Protein AF-A0A1U7DJP5-F1 (afdb_monomer_lite)

Structure (mmCIF, N/CA/C/O backbone):
data_AF-A0A1U7DJP5-F1
#
_entry.id   AF-A0A1U7DJP5-F1
#
loop_
_atom_site.group_PDB
_atom_site.id
_atom_site.type_symbol
_atom_site.label_atom_id
_atom_site.label_alt_id
_atom_site.label_comp_id
_atom_site.label_asym_id
_atom_site.label_entity_id
_atom_site.label_seq_id
_atom_site.pdbx_PDB_ins_code
_atom_site.Cartn_x
_atom_site.Cartn_y
_atom_site.Cartn_z
_atom_site.occupancy
_atom_site.B_iso_or_equiv
_atom_site.auth_seq_id
_atom_site.auth_comp_id
_atom_site.auth_asym_id
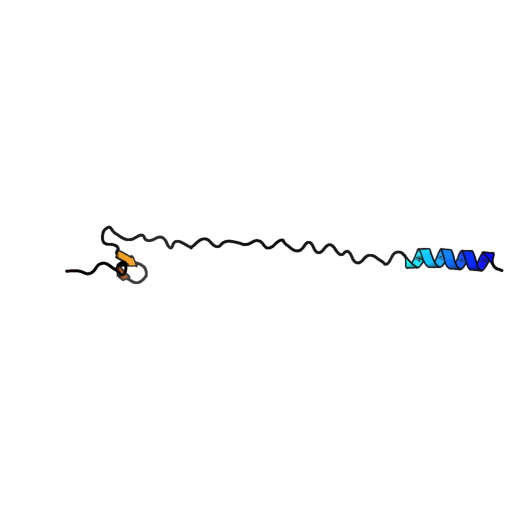_atom_site.auth_atom_id
_atom_site.pdbx_PDB_model_num
ATOM 1 N N . MET A 1 1 ? 60.299 -11.039 -58.449 1.00 59.50 1 MET A N 1
ATOM 2 C CA . MET A 1 1 ? 59.674 -9.924 -57.701 1.00 59.50 1 MET A CA 1
ATOM 3 C C . MET A 1 1 ? 58.269 -10.247 -57.188 1.00 59.50 1 MET A C 1
ATOM 5 O O . MET A 1 1 ? 57.872 -9.679 -56.186 1.00 59.50 1 MET A O 1
ATOM 9 N N . GLU A 1 2 ? 57.549 -11.193 -57.803 1.00 68.62 2 GLU A N 1
ATOM 10 C CA . GLU A 1 2 ? 56.217 -11.649 -57.357 1.00 68.62 2 GLU A CA 1
ATOM 11 C C . GLU A 1 2 ? 56.226 -12.416 -56.015 1.00 68.62 2 GLU A C 1
ATOM 13 O O . GLU A 1 2 ? 55.285 -12.313 -55.236 1.00 68.62 2 GLU A O 1
ATOM 18 N N . ILE A 1 3 ? 57.281 -13.192 -55.718 1.00 72.88 3 ILE A N 1
ATOM 19 C CA . ILE A 1 3 ? 57.336 -14.063 -54.523 1.00 72.88 3 ILE A CA 1
ATOM 20 C C . ILE A 1 3 ? 57.492 -13.242 -53.234 1.00 72.88 3 ILE A C 1
ATOM 22 O O . ILE A 1 3 ? 56.746 -13.458 -52.282 1.00 72.88 3 ILE A O 1
ATOM 26 N N . GLU A 1 4 ? 58.379 -12.244 -53.236 1.00 70.69 4 GLU A N 1
ATOM 27 C CA . GLU A 1 4 ? 58.610 -11.354 -52.088 1.00 70.69 4 GLU A CA 1
ATOM 28 C C . GLU A 1 4 ? 57.347 -10.559 -51.715 1.00 70.69 4 GLU A C 1
ATOM 30 O O . GLU A 1 4 ? 56.988 -10.447 -50.544 1.00 70.69 4 GLU A O 1
ATOM 35 N N . MET A 1 5 ? 56.604 -10.071 -52.718 1.00 70.75 5 MET A N 1
ATOM 36 C CA . MET A 1 5 ? 55.354 -9.339 -52.493 1.00 70.75 5 MET A CA 1
ATOM 37 C C . MET A 1 5 ? 54.236 -10.254 -51.969 1.00 70.75 5 MET A C 1
ATOM 39 O O . MET A 1 5 ? 53.415 -9.820 -51.161 1.00 70.75 5 MET A O 1
ATOM 43 N N . ARG A 1 6 ? 54.229 -11.539 -52.356 1.00 72.19 6 ARG A N 1
ATOM 44 C CA . ARG A 1 6 ? 53.289 -12.532 -51.812 1.00 72.19 6 ARG A CA 1
ATOM 45 C C . ARG A 1 6 ? 53.575 -12.850 -50.347 1.00 72.19 6 ARG A C 1
ATOM 47 O O . ARG A 1 6 ? 52.613 -12.959 -49.599 1.00 72.19 6 ARG A O 1
ATOM 54 N N . ILE A 1 7 ? 54.844 -12.934 -49.935 1.00 72.19 7 ILE A N 1
ATOM 55 C CA . ILE A 1 7 ? 55.244 -13.158 -48.531 1.00 72.19 7 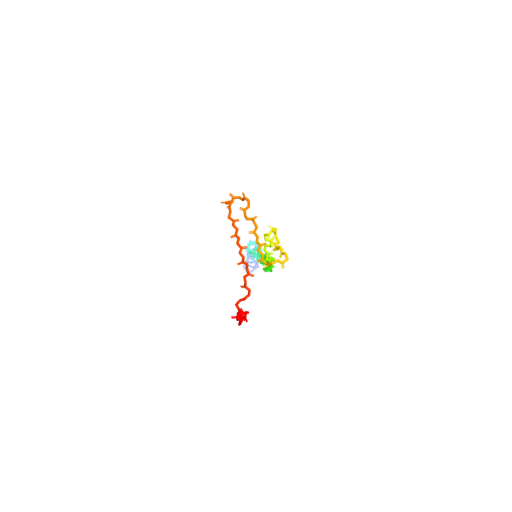ILE A CA 1
ATOM 56 C C . ILE A 1 7 ? 54.870 -11.951 -47.653 1.00 72.19 7 ILE A C 1
ATOM 58 O O . ILE A 1 7 ? 54.358 -12.127 -46.547 1.00 72.19 7 ILE A O 1
ATOM 62 N N . LEU A 1 8 ? 55.048 -10.724 -48.157 1.00 72.88 8 LEU A N 1
ATOM 63 C CA . LEU A 1 8 ? 54.662 -9.506 -47.437 1.00 72.88 8 LEU A CA 1
ATOM 64 C C . LEU A 1 8 ? 53.140 -9.425 -47.208 1.00 72.88 8 LEU A C 1
ATOM 66 O O . LEU A 1 8 ? 52.691 -9.091 -46.112 1.00 72.88 8 LEU A O 1
ATOM 70 N N . MET A 1 9 ? 52.339 -9.762 -48.222 1.00 66.81 9 MET A N 1
ATOM 71 C CA . MET A 1 9 ? 50.876 -9.655 -48.151 1.00 66.81 9 MET A CA 1
ATOM 72 C C . MET A 1 9 ? 50.222 -10.770 -47.314 1.00 66.81 9 MET A C 1
ATOM 74 O O . MET A 1 9 ? 49.223 -10.511 -46.636 1.00 66.81 9 MET A O 1
ATOM 78 N N . THR A 1 10 ? 50.787 -11.987 -47.278 1.00 66.44 10 THR A N 1
ATOM 79 C CA . THR A 1 10 ? 50.340 -13.044 -46.344 1.00 66.44 10 THR A CA 1
ATOM 80 C C . THR A 1 10 ? 50.810 -12.801 -44.910 1.00 66.44 10 THR A C 1
ATOM 82 O O . THR A 1 10 ? 50.061 -13.071 -43.974 1.00 66.44 10 THR A O 1
ATOM 85 N N . GLY A 1 11 ? 52.004 -12.235 -44.708 1.00 64.88 11 GLY A N 1
ATOM 86 C CA . GLY A 1 11 ? 52.481 -11.846 -43.377 1.00 64.88 11 GLY A CA 1
ATOM 87 C C . GLY A 1 11 ? 51.657 -10.713 -42.758 1.00 64.88 11 GLY A C 1
ATOM 88 O O . GLY A 1 11 ? 51.311 -10.766 -41.578 1.00 64.88 11 GLY A O 1
ATOM 89 N N . LEU A 1 12 ? 51.274 -9.716 -43.564 1.00 64.44 12 LEU A N 1
ATOM 90 C CA . LEU A 1 12 ? 50.462 -8.591 -43.104 1.00 64.44 12 LEU A CA 1
ATOM 91 C C . LEU A 1 12 ? 49.041 -9.027 -42.728 1.00 64.44 12 LEU A C 1
ATOM 93 O O . LEU A 1 12 ? 48.554 -8.626 -41.679 1.00 64.44 12 LEU A O 1
ATOM 97 N N . THR A 1 13 ? 48.397 -9.897 -43.512 1.00 60.62 13 THR A N 1
ATOM 98 C CA . THR A 1 13 ? 47.034 -10.386 -43.219 1.00 60.62 13 THR A CA 1
ATOM 99 C C . THR A 1 13 ? 46.938 -11.203 -41.921 1.00 60.62 13 THR A C 1
ATOM 101 O O . THR A 1 13 ? 45.914 -11.130 -41.243 1.00 60.62 13 THR A O 1
ATOM 104 N N . LEU A 1 14 ? 48.008 -11.893 -41.504 1.00 61.53 14 LEU A N 1
ATOM 105 C CA . LEU A 1 14 ? 48.072 -12.589 -40.208 1.00 61.53 14 LEU A CA 1
ATOM 106 C C . LEU A 1 14 ? 48.220 -11.637 -39.003 1.00 61.53 14 LEU A C 1
ATOM 108 O O . LEU A 1 14 ? 47.762 -11.972 -37.913 1.00 61.53 14 LEU A O 1
ATOM 112 N N . LEU A 1 15 ? 48.808 -10.448 -39.181 1.00 59.41 15 LEU A N 1
ATOM 113 C CA . LEU A 1 15 ? 49.013 -9.465 -38.103 1.00 59.41 15 LEU A CA 1
ATOM 114 C C . LEU A 1 15 ? 47.773 -8.605 -37.804 1.00 59.41 15 LEU A C 1
ATOM 116 O O . LEU A 1 15 ? 47.596 -8.167 -36.672 1.00 59.41 15 LEU A O 1
ATOM 120 N N . ILE A 1 16 ? 46.898 -8.380 -38.790 1.00 60.31 16 ILE A N 1
ATOM 121 C CA . ILE A 1 16 ? 45.654 -7.595 -38.626 1.00 60.31 16 ILE A CA 1
ATOM 122 C C . ILE A 1 16 ? 44.447 -8.449 -38.196 1.00 60.31 16 ILE A C 1
ATOM 124 O O . ILE A 1 16 ? 43.469 -7.905 -37.686 1.00 60.31 16 ILE A O 1
ATOM 128 N N . GLY A 1 17 ? 44.502 -9.777 -38.357 1.00 56.31 17 GLY A N 1
ATOM 129 C CA . GLY A 1 17 ? 43.393 -10.694 -38.053 1.00 56.31 17 GLY A CA 1
ATOM 130 C C . GLY A 1 17 ? 43.136 -10.977 -36.564 1.00 56.31 17 GLY A C 1
ATOM 131 O O . GLY A 1 17 ? 42.158 -11.643 -36.238 1.00 56.31 17 GLY A O 1
ATOM 132 N N . SER A 1 18 ? 43.979 -10.490 -35.650 1.00 57.22 18 SER A N 1
ATOM 133 C CA . SER A 1 18 ? 43.898 -10.787 -34.208 1.00 57.22 18 SER A CA 1
ATOM 134 C C . SER A 1 18 ? 43.124 -9.752 -33.379 1.00 57.22 18 SER A C 1
ATOM 136 O O . SER A 1 18 ? 42.820 -10.014 -32.218 1.00 57.22 18 SER A O 1
ATOM 138 N N . TYR A 1 19 ? 42.741 -8.609 -33.958 1.00 59.94 19 TYR A N 1
ATOM 139 C CA . TYR A 1 19 ? 41.990 -7.556 -33.251 1.00 59.94 19 TYR A CA 1
ATOM 140 C C . TYR A 1 19 ? 40.467 -7.618 -33.470 1.00 59.94 19 TYR A C 1
ATOM 142 O O . TYR A 1 19 ? 39.734 -6.730 -33.039 1.00 59.94 19 TYR A O 1
ATOM 150 N N . GLY A 1 20 ? 39.972 -8.668 -34.132 1.00 60.91 20 GLY A N 1
ATOM 151 C CA . GLY A 1 20 ? 38.570 -8.824 -34.518 1.00 60.91 20 GLY A CA 1
ATOM 152 C C . GLY A 1 20 ? 37.794 -9.827 -33.669 1.00 60.91 20 GLY A C 1
ATOM 153 O O . GLY A 1 20 ? 37.395 -10.866 -34.179 1.00 60.91 20 GLY A O 1
ATOM 154 N N . ALA A 1 21 ? 37.535 -9.511 -32.401 1.00 54.91 21 ALA A N 1
ATOM 155 C CA . ALA A 1 21 ? 36.409 -10.091 -31.668 1.00 54.91 21 ALA A CA 1
ATOM 156 C C . ALA A 1 21 ? 36.024 -9.172 -30.498 1.00 54.91 21 ALA A C 1
ATOM 158 O O . ALA A 1 21 ? 36.564 -9.322 -29.400 1.00 54.91 21 ALA A O 1
ATOM 159 N N . PRO A 1 22 ? 35.094 -8.213 -30.672 1.00 54.03 22 PRO A N 1
ATOM 160 C CA . PRO A 1 22 ? 34.399 -7.695 -29.509 1.00 54.03 22 PRO A CA 1
ATOM 161 C C . PRO A 1 22 ? 33.638 -8.878 -28.905 1.00 54.03 22 PRO A C 1
ATOM 163 O O . PRO A 1 22 ? 32.818 -9.508 -29.574 1.00 54.03 22 PRO A O 1
ATOM 166 N N . ALA A 1 23 ? 33.959 -9.211 -27.657 1.00 55.75 23 ALA A N 1
ATOM 167 C CA . ALA A 1 23 ? 33.282 -10.221 -26.860 1.00 55.75 23 ALA A CA 1
ATOM 168 C C . ALA A 1 23 ? 31.815 -9.812 -26.633 1.00 55.75 23 ALA A C 1
ATOM 170 O O . ALA A 1 23 ? 31.434 -9.278 -25.595 1.00 55.75 23 ALA A O 1
ATOM 171 N N . LEU A 1 24 ? 30.980 -10.039 -27.644 1.00 61.94 24 LEU A N 1
ATOM 172 C CA . LEU A 1 24 ? 29.531 -9.990 -27.564 1.00 61.94 24 LEU A CA 1
ATOM 173 C C . LEU A 1 24 ? 29.055 -11.288 -26.916 1.00 61.94 24 LEU A C 1
ATOM 175 O O . 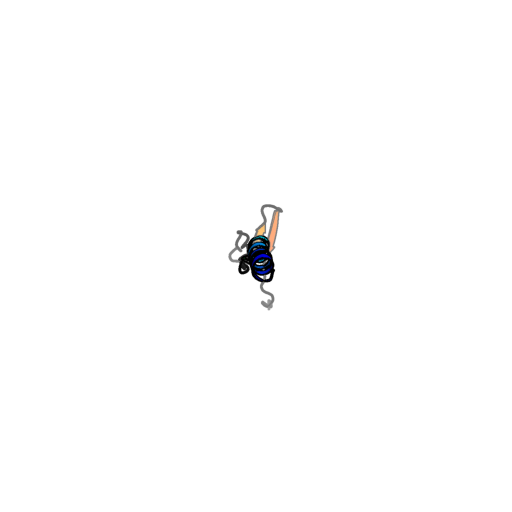LEU A 1 24 ? 28.687 -12.247 -27.582 1.00 61.94 24 LEU A O 1
ATOM 179 N N . ALA A 1 25 ? 29.055 -11.299 -25.590 1.00 56.03 25 ALA A N 1
ATOM 180 C CA . ALA A 1 25 ? 28.167 -12.156 -24.818 1.00 56.03 25 ALA A CA 1
ATOM 181 C C . ALA A 1 25 ? 27.713 -11.391 -23.572 1.00 56.03 25 ALA A C 1
ATOM 183 O O . ALA A 1 25 ? 27.926 -11.803 -22.434 1.00 56.03 25 ALA A O 1
ATOM 184 N N . ALA A 1 26 ? 27.087 -10.234 -23.800 1.00 61.12 26 ALA A N 1
ATOM 185 C CA . ALA A 1 26 ? 26.190 -9.647 -22.822 1.00 61.12 26 ALA A CA 1
ATOM 186 C C . ALA A 1 26 ? 25.008 -10.613 -22.663 1.00 61.12 26 ALA A C 1
ATOM 188 O O . ALA A 1 26 ? 24.052 -10.584 -23.437 1.00 61.12 26 ALA A O 1
ATOM 189 N N . VAL A 1 27 ? 25.108 -11.525 -21.696 1.00 64.50 27 VAL A N 1
ATOM 190 C CA . VAL A 1 27 ? 23.978 -12.339 -21.255 1.00 64.50 27 VAL A CA 1
ATOM 191 C C . VAL A 1 27 ? 22.978 -11.369 -20.636 1.00 64.50 27 VAL A C 1
ATOM 193 O O . VAL A 1 27 ? 23.148 -10.915 -19.507 1.00 64.50 27 VAL A O 1
ATOM 196 N N . ALA A 1 28 ? 21.970 -10.986 -21.417 1.00 64.38 28 ALA A N 1
ATOM 197 C CA . ALA A 1 28 ? 20.826 -10.251 -20.914 1.00 64.38 28 ALA A CA 1
ATOM 198 C C . ALA A 1 28 ? 20.200 -11.087 -19.785 1.00 64.38 28 ALA A C 1
ATOM 200 O O . ALA A 1 28 ? 19.876 -12.255 -20.026 1.00 64.38 28 ALA A O 1
ATOM 201 N N . PRO A 1 29 ? 20.043 -10.555 -18.558 1.00 66.19 29 PRO A N 1
ATOM 202 C CA . PRO A 1 29 ? 19.301 -11.270 -17.539 1.00 66.19 29 PRO A CA 1
ATOM 203 C C . PRO A 1 29 ? 17.872 -11.403 -18.060 1.00 66.19 29 PRO A C 1
ATOM 205 O O . PRO A 1 29 ? 17.165 -10.410 -18.231 1.00 66.19 29 PRO A O 1
ATOM 208 N N . ILE A 1 30 ? 17.476 -12.638 -18.374 1.00 74.12 30 ILE A N 1
ATOM 209 C CA . ILE A 1 30 ? 16.089 -12.995 -18.656 1.00 74.12 30 ILE A CA 1
ATOM 210 C C . ILE A 1 30 ? 15.305 -12.478 -17.453 1.00 74.12 30 ILE A C 1
ATOM 212 O O . ILE A 1 30 ? 15.554 -12.911 -16.329 1.00 74.12 30 ILE A O 1
ATOM 216 N N . GLY A 1 31 ? 14.483 -11.455 -17.689 1.00 68.62 31 GLY A N 1
ATOM 217 C CA . GLY A 1 31 ? 13.908 -10.616 -16.649 1.00 68.62 31 GLY A CA 1
ATOM 218 C C . GLY A 1 31 ? 13.326 -11.440 -15.508 1.00 68.62 31 GLY A C 1
ATOM 219 O O . GLY A 1 31 ? 12.334 -12.147 -15.682 1.00 68.62 31 GLY A O 1
ATOM 220 N N . SER A 1 32 ? 13.941 -11.328 -14.331 1.00 72.44 32 SER A N 1
ATOM 221 C CA . SER A 1 32 ? 13.362 -11.815 -13.087 1.00 72.44 32 SER A CA 1
ATOM 222 C C . SER A 1 32 ? 12.110 -10.997 -12.798 1.00 72.44 32 SER A C 1
ATOM 224 O O . SER A 1 32 ? 12.182 -9.900 -12.243 1.00 72.44 32 SER A O 1
ATOM 226 N N . PHE A 1 33 ? 10.949 -11.528 -13.173 1.00 72.38 33 PHE A N 1
ATOM 227 C CA . PHE A 1 33 ? 9.668 -11.053 -12.670 1.00 72.38 33 PHE A CA 1
ATOM 228 C C . PHE A 1 33 ? 9.587 -11.419 -11.187 1.00 72.38 33 PHE A C 1
ATOM 230 O O . PHE A 1 33 ? 9.064 -12.466 -10.810 1.00 72.38 33 PHE A O 1
ATOM 237 N N . VAL A 1 34 ? 10.141 -10.563 -10.326 1.00 76.44 34 VAL A N 1
ATOM 238 C CA . VAL A 1 34 ? 9.866 -10.627 -8.892 1.00 76.44 34 VAL A CA 1
ATOM 239 C C . VAL A 1 34 ? 8.404 -10.240 -8.719 1.00 76.44 34 VAL A C 1
ATOM 241 O O . VAL A 1 34 ? 8.040 -9.066 -8.704 1.00 76.44 34 VAL A O 1
ATOM 244 N N . SER A 1 35 ? 7.545 -11.254 -8.634 1.00 76.38 35 SER A N 1
ATOM 245 C CA . SER A 1 35 ? 6.181 -11.077 -8.161 1.00 76.38 35 SER A CA 1
ATOM 246 C C . SER A 1 35 ? 6.264 -10.735 -6.677 1.00 76.38 35 S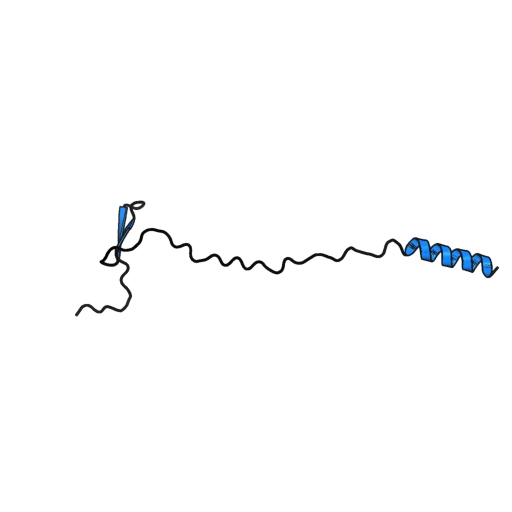ER A C 1
ATOM 248 O O . SER A 1 35 ? 6.447 -11.608 -5.827 1.00 76.38 35 SER A O 1
ATOM 250 N N . ALA A 1 36 ? 6.197 -9.442 -6.362 1.00 74.75 36 ALA A N 1
ATOM 251 C CA . ALA A 1 36 ? 5.930 -8.995 -5.008 1.00 74.75 36 ALA A CA 1
ATOM 252 C C . ALA A 1 36 ? 4.502 -9.440 -4.670 1.00 74.75 36 ALA A C 1
ATOM 254 O O . ALA A 1 36 ? 3.527 -8.798 -5.063 1.00 74.75 36 ALA A O 1
ATOM 255 N N . GLY A 1 37 ? 4.378 -10.588 -4.000 1.00 72.69 37 GLY A N 1
ATOM 256 C CA . GLY A 1 37 ? 3.103 -11.027 -3.445 1.00 72.69 37 GLY A CA 1
ATOM 257 C C . GLY A 1 37 ? 2.512 -9.921 -2.561 1.00 72.69 37 GLY A C 1
ATOM 258 O O . GLY A 1 37 ? 3.268 -9.124 -1.995 1.00 72.69 37 GLY A O 1
ATOM 259 N N . PRO A 1 38 ? 1.177 -9.830 -2.444 1.00 70.44 38 PRO A N 1
ATOM 260 C CA . PRO A 1 38 ? 0.553 -8.811 -1.615 1.00 70.44 38 PRO A CA 1
ATOM 261 C C . PRO A 1 38 ? 1.115 -8.917 -0.196 1.00 70.44 38 PRO A C 1
ATOM 263 O O . PRO A 1 38 ? 0.979 -9.951 0.459 1.00 70.44 38 PRO A O 1
ATOM 266 N N . VAL A 1 39 ? 1.775 -7.849 0.262 1.00 71.81 39 VAL A N 1
ATOM 267 C CA . VAL A 1 39 ? 2.262 -7.728 1.637 1.00 71.81 39 VAL A CA 1
ATOM 268 C C . VAL A 1 39 ? 1.028 -7.679 2.522 1.00 71.81 39 VAL A C 1
ATOM 270 O O . VAL A 1 39 ? 0.402 -6.635 2.704 1.00 71.81 39 VAL A O 1
ATOM 273 N N . TYR A 1 40 ? 0.619 -8.847 3.011 1.00 58.88 40 TYR A N 1
ATOM 274 C CA . TYR A 1 40 ? -0.507 -8.956 3.915 1.00 58.88 40 TYR A CA 1
ATOM 275 C C . TYR A 1 40 ? -0.060 -8.357 5.243 1.00 58.88 40 TYR A C 1
ATOM 277 O O . TYR A 1 40 ? 0.665 -8.978 6.021 1.00 58.88 40 TYR A O 1
ATOM 285 N N . HIS A 1 41 ? -0.432 -7.103 5.477 1.00 68.50 41 HIS A N 1
ATOM 286 C CA . HIS A 1 41 ? -0.222 -6.471 6.765 1.00 68.50 41 HIS A CA 1
ATOM 287 C C . HIS A 1 41 ? -0.980 -7.299 7.811 1.00 68.50 41 HIS A C 1
ATOM 289 O O . HIS A 1 41 ? -2.205 -7.428 7.760 1.00 68.50 41 HIS A O 1
ATOM 295 N N . GLY A 1 42 ? -0.240 -7.932 8.724 1.00 69.56 42 GLY A N 1
ATOM 296 C CA . GLY A 1 42 ? -0.824 -8.680 9.830 1.00 69.56 42 GLY A CA 1
ATOM 297 C C . GLY A 1 42 ? -1.735 -7.779 10.664 1.00 69.56 42 GLY A C 1
ATOM 298 O O . GLY A 1 42 ? -1.453 -6.598 10.854 1.00 69.56 42 GLY A O 1
ATOM 299 N N . GLY A 1 43 ? -2.841 -8.331 11.160 1.00 74.31 43 GLY A N 1
ATOM 300 C CA . GLY A 1 43 ? -3.772 -7.573 11.997 1.00 74.31 43 GLY A CA 1
ATOM 301 C C . GLY A 1 43 ? -5.142 -8.212 12.141 1.00 74.31 43 GLY A C 1
ATOM 302 O O . GLY A 1 43 ? -5.738 -8.092 13.206 1.00 74.31 43 GLY A O 1
ATOM 303 N N . GLY A 1 44 ? -5.605 -8.917 11.102 1.00 81.00 44 GLY A N 1
ATOM 304 C CA . GLY A 1 44 ? -6.906 -9.585 11.078 1.00 81.00 44 GLY A CA 1
ATOM 305 C C . GLY A 1 44 ? -8.091 -8.646 11.345 1.00 81.00 44 GLY A C 1
ATOM 306 O O . GLY A 1 44 ? -7.952 -7.501 11.776 1.00 81.00 44 GLY A O 1
ATOM 307 N N . LEU A 1 45 ? -9.290 -9.147 11.085 1.00 84.81 45 LEU A N 1
ATOM 308 C CA . LEU A 1 45 ? -10.524 -8.532 11.560 1.00 84.81 45 LEU A CA 1
ATOM 309 C C . LEU A 1 45 ? -11.086 -9.417 12.677 1.00 84.81 45 LEU A C 1
ATOM 311 O O . LEU A 1 45 ? -10.889 -10.633 12.665 1.00 84.81 45 LEU A O 1
ATOM 315 N N . ASN A 1 46 ? -11.785 -8.827 13.642 1.00 87.06 46 ASN A N 1
ATOM 316 C CA . ASN A 1 46 ? -12.562 -9.579 14.622 1.00 87.06 46 ASN A CA 1
ATOM 317 C C . ASN A 1 46 ? -13.786 -10.249 13.952 1.00 87.06 46 ASN A C 1
ATOM 319 O O . ASN A 1 46 ? -14.023 -10.103 12.751 1.00 87.06 46 ASN A O 1
ATOM 323 N N . ARG A 1 47 ? -14.604 -10.961 14.740 1.00 83.25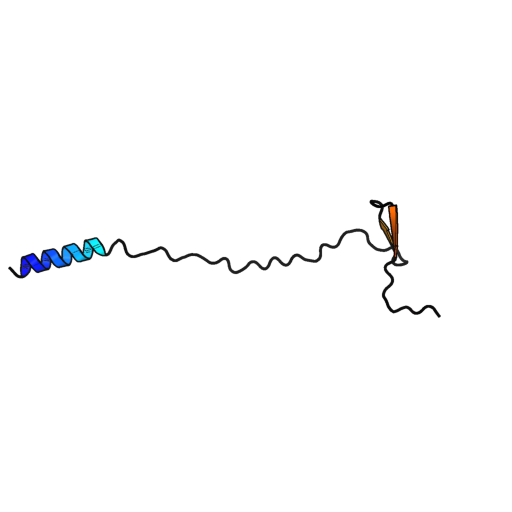 47 ARG A N 1
ATOM 324 C CA . ARG A 1 47 ? -15.829 -11.629 14.247 1.00 83.25 47 ARG A CA 1
ATOM 325 C C . ARG A 1 47 ? -16.836 -10.674 13.593 1.00 83.25 47 ARG A C 1
ATOM 327 O O . ARG A 1 47 ? -17.673 -11.116 12.818 1.00 83.25 47 ARG A O 1
ATOM 334 N N . GLU A 1 48 ? -16.748 -9.385 13.896 1.00 85.44 48 GLU A N 1
ATOM 335 C CA . GLU A 1 48 ? -17.622 -8.333 13.374 1.00 85.44 48 GLU A CA 1
ATOM 336 C C . GLU A 1 48 ? -17.051 -7.669 12.108 1.00 85.44 48 GLU A C 1
ATOM 338 O O . GLU A 1 48 ? -17.721 -6.847 11.485 1.00 85.44 48 GLU A O 1
ATOM 343 N N . GLY A 1 49 ? -15.826 -8.021 11.701 1.00 87.62 49 GLY A N 1
ATOM 344 C CA . GLY A 1 49 ? -15.158 -7.407 10.556 1.00 87.62 49 GLY A CA 1
ATOM 345 C C . GLY A 1 49 ? -14.393 -6.122 10.891 1.00 87.62 49 GLY A C 1
ATOM 346 O O . GLY A 1 49 ? -14.165 -5.314 9.993 1.00 87.62 49 GLY A O 1
ATOM 347 N N . CYS A 1 50 ? -14.000 -5.906 12.150 1.00 89.56 50 CYS A N 1
ATOM 348 C CA . CYS A 1 50 ? -13.325 -4.686 12.601 1.00 89.56 50 CYS A CA 1
ATOM 349 C C . CYS A 1 50 ? -11.908 -4.930 13.160 1.00 89.56 50 CYS A C 1
ATOM 351 O O . CYS A 1 50 ? -11.590 -6.018 13.638 1.00 89.56 50 CYS A O 1
ATOM 353 N N . HIS A 1 51 ? -11.047 -3.914 13.092 1.00 90.31 51 HIS A N 1
ATOM 354 C CA . HIS A 1 51 ? -9.626 -3.941 13.432 1.00 90.31 51 HIS A CA 1
ATOM 355 C C . HIS A 1 51 ? -9.263 -2.802 14.396 1.00 90.31 51 HIS A C 1
ATOM 357 O O . HIS A 1 51 ? -9.640 -1.650 14.180 1.00 90.31 51 HIS A O 1
ATOM 363 N N . ASN A 1 52 ? -8.490 -3.128 15.435 1.00 89.88 52 ASN A N 1
ATOM 364 C CA . ASN A 1 52 ? -7.926 -2.160 16.378 1.00 89.88 52 ASN A CA 1
ATOM 365 C C . ASN A 1 52 ? -6.506 -1.767 15.939 1.00 89.88 52 ASN A C 1
ATOM 367 O O . ASN A 1 52 ? -5.567 -2.540 16.151 1.00 89.88 52 ASN A O 1
ATOM 371 N N . ASP A 1 53 ? -6.336 -0.563 15.383 1.00 87.31 53 ASP A N 1
ATOM 372 C CA . ASP A 1 53 ? -5.018 -0.000 15.070 1.00 87.31 53 ASP A CA 1
ATOM 373 C C . ASP A 1 53 ? -4.410 0.577 16.356 1.00 87.31 53 ASP A C 1
ATOM 375 O O . ASP A 1 53 ? -4.614 1.736 16.718 1.00 87.31 53 ASP A O 1
ATOM 379 N N . ARG A 1 54 ? -3.629 -0.248 17.061 1.00 86.56 54 ARG A N 1
ATOM 380 C CA . ARG A 1 54 ? -2.936 0.160 18.296 1.00 86.56 54 ARG A CA 1
ATOM 381 C C . ARG A 1 54 ? -1.862 1.221 18.065 1.00 86.56 54 ARG A C 1
ATOM 383 O O . ARG A 1 54 ? -1.481 1.896 19.013 1.00 86.56 54 ARG A O 1
ATOM 390 N N . LYS A 1 55 ? -1.362 1.363 16.835 1.00 86.38 55 LYS A N 1
ATOM 391 C CA . LYS A 1 55 ? -0.335 2.353 16.502 1.00 86.38 55 LYS A CA 1
ATOM 392 C C . LYS A 1 55 ? -0.936 3.753 16.419 1.00 86.38 55 LYS A C 1
ATOM 394 O O . LYS A 1 55 ? -0.275 4.714 16.795 1.00 86.38 55 LYS A O 1
ATOM 399 N N . ARG A 1 56 ? -2.170 3.863 15.924 1.00 85.19 56 ARG A N 1
ATOM 400 C CA . ARG A 1 56 ? -2.894 5.139 15.808 1.00 85.19 56 ARG A CA 1
ATOM 401 C C . ARG A 1 56 ? -3.962 5.354 16.876 1.00 85.19 56 ARG A C 1
ATOM 403 O O . ARG A 1 56 ? -4.496 6.451 16.969 1.00 85.19 56 ARG A O 1
ATOM 410 N N . GLY A 1 57 ? -4.270 4.333 17.674 1.00 91.31 57 GLY A N 1
ATOM 411 C CA . GLY A 1 57 ? -5.350 4.381 18.658 1.00 91.31 57 GLY A CA 1
ATOM 412 C C . GLY A 1 57 ? -6.739 4.440 18.016 1.00 91.31 57 GLY A C 1
ATOM 413 O O . GLY A 1 57 ? -7.660 4.992 18.608 1.00 91.31 57 GLY A O 1
ATOM 414 N N . THR A 1 58 ? -6.894 3.914 16.798 1.00 89.56 58 THR A N 1
ATOM 415 C CA . THR A 1 58 ? -8.137 3.991 16.016 1.00 89.56 58 THR A CA 1
ATOM 416 C C . THR A 1 58 ? -8.792 2.620 15.840 1.00 89.56 58 THR A C 1
ATOM 418 O O . THR A 1 58 ? -8.142 1.576 15.921 1.00 89.56 58 THR A O 1
ATOM 421 N N . TYR A 1 59 ? -10.104 2.616 15.585 1.00 90.50 59 TYR A N 1
ATOM 422 C CA . TYR A 1 59 ? -10.898 1.407 15.348 1.00 90.50 59 TYR A CA 1
ATOM 423 C C . TYR A 1 59 ? -11.574 1.473 13.978 1.00 90.50 59 TYR A C 1
ATOM 425 O O . TYR A 1 59 ? -12.303 2.421 13.682 1.00 90.50 59 TYR A O 1
ATOM 433 N N . HIS A 1 60 ? -11.325 0.475 13.132 1.00 90.06 60 HIS A N 1
ATOM 434 C CA . HIS A 1 60 ? -11.750 0.470 11.733 1.00 90.06 60 HIS A CA 1
ATOM 435 C C . HIS A 1 60 ? -12.605 -0.753 11.425 1.00 90.06 60 HIS A C 1
ATOM 437 O O . HIS A 1 60 ? -12.174 -1.872 11.672 1.00 90.06 60 HIS A O 1
ATOM 443 N N . CYS A 1 61 ? -13.778 -0.569 10.824 1.00 89.62 61 CYS A N 1
ATOM 444 C CA . CYS A 1 61 ? -14.631 -1.675 10.391 1.00 89.62 61 CYS A CA 1
ATOM 445 C C . CYS A 1 61 ? -14.624 -1.809 8.868 1.00 89.62 61 CYS A C 1
ATOM 447 O O . CYS A 1 61 ? -14.908 -0.854 8.149 1.00 89.62 61 CYS A O 1
ATOM 449 N N . HIS A 1 62 ? -14.337 -3.011 8.375 1.00 85.44 62 HIS A N 1
ATOM 450 C CA . HIS A 1 62 ? -14.299 -3.326 6.954 1.00 85.44 62 HIS A CA 1
ATOM 451 C C . HIS A 1 62 ? -15.629 -3.959 6.530 1.00 85.44 62 HIS A C 1
ATOM 453 O O . HIS A 1 62 ? -15.783 -5.180 6.457 1.00 85.44 62 HIS A O 1
ATOM 459 N N . ARG A 1 63 ? -16.635 -3.120 6.268 1.00 73.75 63 ARG A N 1
ATOM 460 C CA . ARG A 1 63 ? -17.915 -3.588 5.726 1.00 73.75 63 ARG A CA 1
ATOM 461 C C . ARG A 1 63 ? -17.748 -3.865 4.232 1.00 73.75 63 ARG A C 1
ATOM 463 O O . ARG A 1 63 ? -17.333 -2.981 3.490 1.00 73.75 63 ARG A O 1
ATOM 470 N N . LYS A 1 64 ? -18.103 -5.071 3.773 1.00 66.94 64 LYS A N 1
ATOM 471 C CA . LYS A 1 64 ? -18.245 -5.320 2.331 1.00 66.94 64 LYS A CA 1
ATOM 472 C C . LYS A 1 64 ? -19.358 -4.401 1.798 1.00 66.94 64 LYS A C 1
ATOM 474 O O . LYS A 1 64 ? -20.448 -4.422 2.376 1.00 66.94 64 LYS A O 1
ATOM 479 N N . PRO A 1 65 ? -19.130 -3.601 0.745 1.00 57.69 65 PRO A N 1
ATOM 480 C CA . PRO A 1 65 ? -20.216 -2.867 0.105 1.00 57.69 65 PRO A CA 1
ATOM 481 C C . PRO A 1 65 ? -21.230 -3.892 -0.428 1.00 57.69 65 PRO A C 1
ATOM 483 O O . PRO A 1 65 ? -20.881 -4.715 -1.269 1.00 57.69 65 PRO A O 1
ATOM 486 N N . GLY A 1 66 ? -22.449 -3.915 0.127 1.00 58.66 66 GLY A N 1
ATOM 487 C CA . GLY A 1 66 ? -23.513 -4.831 -0.316 1.00 58.66 66 GLY A CA 1
ATOM 488 C C . GLY A 1 66 ? -24.448 -5.393 0.760 1.00 58.66 66 GLY A C 1
ATOM 489 O O . GLY A 1 66 ? -25.450 -6.007 0.410 1.00 58.66 66 GLY A O 1
ATOM 490 N N . THR A 1 67 ? -24.194 -5.185 2.056 1.00 60.91 67 THR A N 1
ATOM 491 C CA . THR A 1 67 ? -25.166 -5.566 3.098 1.00 6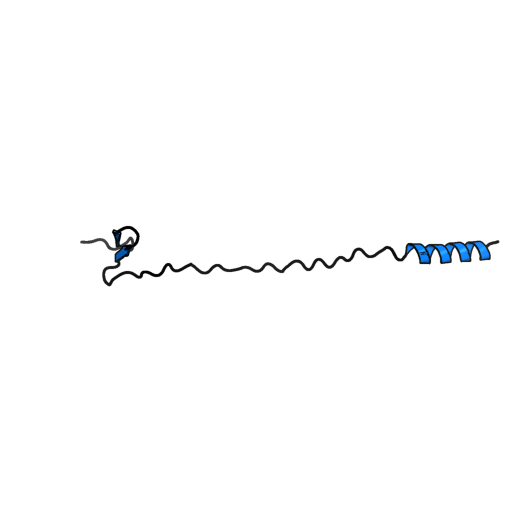0.91 67 THR A CA 1
ATOM 492 C C . THR A 1 67 ? -26.089 -4.394 3.438 1.00 60.91 67 THR A C 1
ATOM 494 O O . THR A 1 67 ? -25.822 -3.594 4.335 1.00 60.91 67 THR A O 1
ATOM 497 N N . THR A 1 68 ? -27.191 -4.274 2.697 1.00 62.41 68 THR A N 1
ATOM 498 C CA . THR A 1 68 ? -28.314 -3.392 3.050 1.00 62.41 68 THR A CA 1
ATOM 499 C C . THR A 1 68 ? -28.886 -3.838 4.398 1.00 62.41 68 THR A C 1
ATOM 501 O O . THR A 1 68 ? -29.417 -4.942 4.501 1.00 62.41 68 THR A O 1
ATOM 504 N N . ARG A 1 69 ? -28.781 -3.003 5.442 1.00 61.31 69 ARG A N 1
ATOM 505 C CA . ARG A 1 69 ? -29.586 -3.174 6.663 1.00 61.31 69 ARG A CA 1
ATOM 506 C C . ARG A 1 69 ? -31.028 -2.792 6.323 1.00 61.31 69 ARG A C 1
ATOM 508 O O . ARG A 1 69 ? -31.286 -1.611 6.103 1.00 61.31 69 ARG A O 1
ATOM 515 N N . ARG A 1 70 ? -31.917 -3.783 6.234 1.00 58.25 70 ARG A N 1
ATOM 516 C CA . ARG A 1 70 ? -33.352 -3.589 6.479 1.00 58.25 70 ARG A CA 1
ATOM 517 C C . ARG A 1 70 ? -33.620 -3.764 7.964 1.00 58.25 70 ARG A C 1
ATOM 519 O O . ARG A 1 70 ? -32.911 -4.600 8.570 1.00 58.25 70 ARG A O 1
#

Sequence (70 aa):
MEIEMRILMTGLTLLIGSYGAPALAAVAPIGSFVSAGPVYHGGGLNREGCHNDRKRGTYHCHRKPGTTRR

InterPro domains:
  IPR047773 YHYH domain, bacterial [NF033223] (41-62)

Radius of gyration: 37.32 Å; chains: 1; bounding box: 93×19×76 Å

Foldseek 3Di:
DVVVVVVVVVVVVVVVVPVPDDPPDPPDPPDDPPPPDPPPDDFDAPPQQKTQPPVVRDIGHDDDPPDDDD

Secondary structure (DSSP, 8-state):
-HHHHHHHHHHHHHHHTTS----------------------S----TTSEEEETTTTEEEE---TT----

Organism: NCBI:txid1267768

pLDDT: mean 71.42, std 11.29, range [54.03, 91.31]